Protein AF-A0A075GHG2-F1 (afdb_monomer_lite)

pLDDT: mean 93.66, std 5.87, range [61.34, 98.25]

Structure (mmCIF, N/CA/C/O backbone):
data_AF-A0A075GHG2-F1
#
_entry.id   AF-A0A075GHG2-F1
#
loop_
_atom_site.group_PDB
_atom_site.id
_atom_site.type_symbol
_atom_site.label_atom_id
_atom_site.label_alt_id
_atom_site.label_comp_id
_atom_site.label_asym_id
_atom_site.label_entity_id
_atom_site.label_seq_id
_atom_site.pdbx_PDB_ins_code
_atom_site.Cartn_x
_atom_site.Cartn_y
_atom_site.Cartn_z
_atom_site.occupancy
_atom_site.B_iso_or_equiv
_atom_site.auth_seq_id
_atom_site.auth_comp_id
_atom_site.auth_asym_id
_atom_site.auth_atom_id
_atom_site.pdbx_PDB_model_num
ATOM 1 N N . GLY A 1 1 ? -12.287 -26.231 25.628 1.00 73.62 1 GLY A N 1
ATOM 2 C CA . GLY A 1 1 ? -12.383 -25.189 24.587 1.00 73.62 1 GLY A CA 1
ATOM 3 C C . GLY A 1 1 ? -13.482 -24.218 24.958 1.00 73.62 1 GLY A C 1
ATOM 4 O O . GLY A 1 1 ? -14.522 -24.672 25.416 1.00 73.62 1 GLY A O 1
ATOM 5 N N . HIS A 1 2 ? -13.252 -22.915 24.796 1.00 85.12 2 HIS A N 1
ATOM 6 C CA . HIS A 1 2 ? -14.251 -21.872 25.062 1.00 85.12 2 HIS A CA 1
ATOM 7 C C . HIS A 1 2 ? -14.921 -21.429 23.753 1.00 85.12 2 HIS A C 1
ATOM 9 O O . HIS A 1 2 ? -14.287 -21.458 22.699 1.00 85.12 2 HIS A O 1
ATOM 15 N N . ARG A 1 3 ? -16.202 -21.044 23.808 1.00 87.25 3 ARG A N 1
ATOM 16 C CA . ARG A 1 3 ? -16.945 -20.492 22.662 1.00 87.25 3 ARG A CA 1
ATOM 17 C C . ARG A 1 3 ? -16.940 -18.967 22.754 1.00 87.25 3 ARG A C 1
ATOM 19 O O . ARG A 1 3 ? -17.180 -18.426 23.829 1.00 87.25 3 ARG A O 1
ATOM 26 N N . ILE A 1 4 ? -16.670 -18.292 21.641 1.00 87.75 4 ILE A N 1
ATOM 27 C CA . ILE A 1 4 ? -16.757 -16.830 21.552 1.00 87.75 4 ILE A CA 1
ATOM 28 C C . ILE A 1 4 ? -18.222 -16.472 21.288 1.00 87.75 4 ILE A C 1
ATOM 30 O O . ILE A 1 4 ? -18.777 -16.887 20.272 1.00 87.75 4 ILE A O 1
ATOM 34 N N . LEU A 1 5 ? -18.849 -15.732 22.206 1.00 90.56 5 LEU A N 1
ATOM 35 C CA . LEU A 1 5 ? -20.190 -15.185 22.007 1.00 90.56 5 LEU A CA 1
ATOM 36 C C . LEU A 1 5 ? -20.090 -13.916 21.155 1.00 90.56 5 LEU A C 1
ATOM 38 O O . LEU A 1 5 ? -19.363 -12.988 21.505 1.00 90.56 5 LEU A O 1
ATOM 42 N N . TYR A 1 6 ? -20.818 -13.881 20.044 1.00 90.56 6 TYR A N 1
ATOM 43 C CA . TYR A 1 6 ? -20.947 -12.691 19.213 1.00 90.56 6 TYR A CA 1
ATOM 44 C C . TYR A 1 6 ? -22.207 -11.924 19.624 1.00 90.56 6 TYR A C 1
ATOM 46 O O . TYR A 1 6 ? -23.305 -12.466 19.525 1.00 90.56 6 TYR A O 1
ATOM 54 N N . ALA A 1 7 ? -22.041 -10.688 20.099 1.00 91.06 7 ALA A N 1
ATOM 55 C CA . ALA A 1 7 ? -23.125 -9.809 20.539 1.00 91.06 7 ALA A CA 1
ATOM 56 C C . ALA A 1 7 ? -23.150 -8.544 19.654 1.00 91.06 7 ALA A C 1
ATOM 58 O O . ALA A 1 7 ? -22.412 -7.592 19.925 1.00 91.06 7 ALA A O 1
ATOM 59 N N . PRO A 1 8 ? -23.908 -8.550 18.540 1.00 89.50 8 PRO A N 1
ATOM 6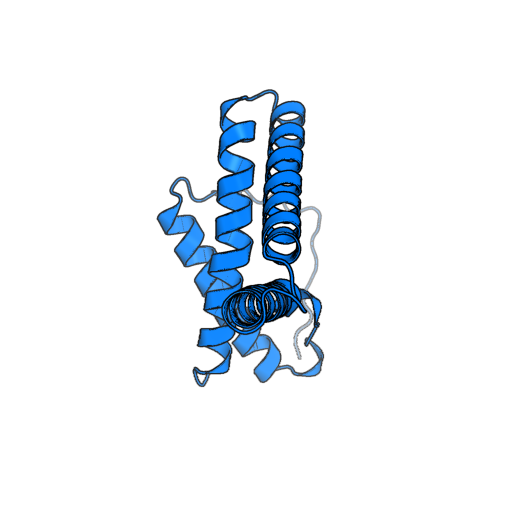0 C CA . PRO A 1 8 ? -23.932 -7.444 17.577 1.00 89.50 8 PRO A CA 1
ATOM 61 C C . PRO A 1 8 ? -24.677 -6.198 18.084 1.00 89.50 8 PRO A C 1
ATOM 63 O O . PRO A 1 8 ? -24.570 -5.133 17.486 1.00 89.50 8 PRO A O 1
ATOM 66 N N . ASP A 1 9 ? -25.435 -6.334 19.167 1.00 93.56 9 ASP A N 1
ATOM 67 C CA . ASP A 1 9 ? -26.255 -5.313 19.820 1.00 93.56 9 ASP A CA 1
ATOM 68 C C . ASP A 1 9 ? -25.465 -4.410 20.784 1.00 93.56 9 ASP A C 1
ATOM 70 O O . ASP A 1 9 ? -25.980 -3.401 21.270 1.00 93.56 9 ASP A O 1
ATOM 74 N N . VAL A 1 10 ? -24.193 -4.724 21.035 1.00 89.38 10 VAL A N 1
ATOM 75 C CA . VAL A 1 10 ? -23.332 -3.933 21.918 1.00 89.38 10 VAL A CA 1
ATOM 76 C C . VAL A 1 10 ? -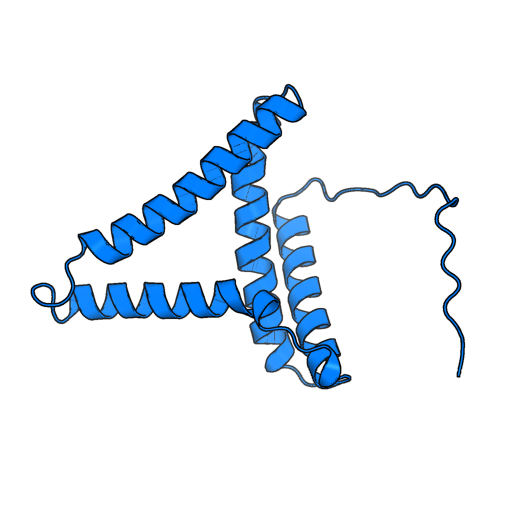22.805 -2.688 21.199 1.00 89.38 10 VAL A C 1
ATOM 78 O O . VAL A 1 10 ? -22.105 -2.771 20.190 1.00 89.38 10 VAL A O 1
ATOM 81 N N . VAL A 1 11 ? -23.071 -1.510 21.771 1.00 88.56 11 VAL A N 1
ATOM 82 C CA . VAL A 1 11 ? -22.533 -0.230 21.285 1.00 88.56 11 VAL A CA 1
ATOM 83 C C . VAL A 1 11 ? -21.139 0.010 21.865 1.00 88.56 11 VAL A C 1
ATOM 85 O O . VAL A 1 11 ? -20.970 0.113 23.080 1.00 88.56 11 VAL A O 1
ATOM 88 N N . VAL A 1 12 ? -20.133 0.149 20.995 1.00 87.75 12 VAL A N 1
ATOM 89 C CA . VAL A 1 12 ? -18.737 0.405 21.387 1.00 87.75 12 VAL A CA 1
ATOM 90 C C . VAL A 1 12 ? -18.237 1.714 20.782 1.00 87.75 12 VAL A C 1
ATOM 92 O O . VAL A 1 12 ? -18.298 1.932 19.572 1.00 87.75 12 VAL A O 1
ATOM 95 N N . TRP A 1 13 ? -17.683 2.582 21.627 1.00 85.62 13 TRP A N 1
ATOM 96 C CA . TRP A 1 13 ? -17.075 3.840 21.202 1.00 85.62 13 TRP A CA 1
ATOM 97 C C . TRP A 1 13 ? -15.580 3.651 20.941 1.00 85.62 13 TRP A C 1
ATOM 99 O O . TRP A 1 13 ? -14.801 3.381 21.855 1.00 85.62 13 TRP A O 1
ATOM 109 N N . HIS A 1 14 ? -15.158 3.816 19.687 1.00 82.88 14 HIS A N 1
ATOM 110 C CA . HIS A 1 14 ? -13.754 3.680 19.303 1.00 82.88 14 HIS A CA 1
ATOM 111 C C . HIS A 1 14 ? -13.053 5.033 19.202 1.00 82.88 14 HIS A C 1
ATOM 113 O O . HIS A 1 14 ? -13.414 5.889 18.394 1.00 82.88 14 HIS A O 1
ATOM 119 N N . HIS A 1 15 ? -11.969 5.190 19.958 1.00 80.06 15 HIS A N 1
ATOM 120 C CA . HIS A 1 15 ? -11.065 6.318 19.785 1.00 80.06 15 HIS A CA 1
ATOM 121 C C . HIS A 1 15 ? -10.114 6.072 18.604 1.00 80.06 15 HIS A C 1
ATOM 123 O O . HIS A 1 15 ? -9.396 5.070 18.564 1.00 80.06 15 HIS A O 1
ATOM 129 N N . ARG A 1 16 ? -10.079 6.998 17.640 1.00 74.69 16 ARG A N 1
ATOM 130 C CA . ARG A 1 16 ? -9.178 6.930 16.477 1.00 74.69 16 ARG A CA 1
ATOM 131 C C . ARG A 1 16 ? -7.870 7.661 16.772 1.00 74.69 16 ARG A C 1
ATOM 133 O O . ARG A 1 16 ? -7.868 8.716 17.398 1.00 74.69 16 ARG A O 1
ATOM 140 N N . ARG A 1 17 ? -6.741 7.130 16.293 1.00 80.44 17 ARG A N 1
ATOM 141 C CA . ARG A 1 17 ? -5.444 7.814 16.410 1.00 80.44 17 ARG A CA 1
ATOM 142 C C . ARG A 1 17 ? -5.444 9.065 15.531 1.00 80.44 17 ARG A C 1
ATOM 144 O O . ARG A 1 17 ? -5.708 8.980 14.339 1.00 80.44 17 ARG A O 1
ATOM 151 N N . SER A 1 18 ? -5.105 10.210 16.116 1.00 76.94 18 SER A N 1
ATOM 152 C CA . SER A 1 18 ? -5.129 11.512 15.435 1.00 76.94 18 SER A CA 1
ATOM 153 C C . SER A 1 18 ? -3.846 11.849 14.670 1.00 76.94 18 SER A C 1
ATOM 155 O O . SER A 1 18 ? -3.834 12.790 13.883 1.00 76.94 18 SER A O 1
ATOM 157 N N . ARG A 1 19 ? -2.750 11.110 14.898 1.00 88.19 19 ARG A N 1
ATOM 158 C CA . ARG A 1 19 ? -1.418 11.430 14.357 1.00 88.19 19 ARG A CA 1
ATOM 159 C C . ARG A 1 19 ? -0.950 10.382 13.337 1.00 88.19 19 ARG A C 1
ATOM 161 O O . ARG A 1 19 ? -0.946 9.199 13.688 1.00 88.19 19 ARG A O 1
ATOM 168 N N . PRO A 1 20 ? -0.445 10.782 12.152 1.00 87.50 20 PRO A N 1
ATOM 169 C CA . PRO A 1 20 ? 0.042 9.853 11.124 1.00 87.50 20 PRO A CA 1
ATOM 170 C C . PRO A 1 20 ? 1.107 8.870 11.622 1.00 87.50 20 PRO A C 1
ATOM 172 O O . PRO A 1 20 ? 1.025 7.681 11.340 1.00 87.50 20 PRO A O 1
ATOM 175 N N . LEU A 1 21 ? 2.065 9.324 12.440 1.00 91.12 21 LEU A N 1
ATOM 176 C CA . LEU A 1 21 ? 3.097 8.445 13.009 1.00 91.12 21 LEU A CA 1
ATOM 177 C C . LEU A 1 21 ?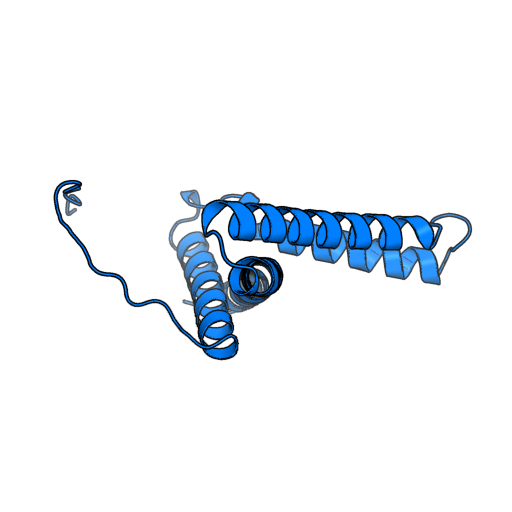 2.520 7.412 13.987 1.00 91.12 21 LEU A C 1
ATOM 179 O O . LEU A 1 21 ? 2.972 6.269 14.024 1.00 91.12 21 LEU A O 1
ATOM 183 N N . ALA A 1 22 ? 1.523 7.802 14.785 1.00 92.56 22 ALA A N 1
ATOM 184 C CA . ALA A 1 22 ? 0.851 6.869 15.685 1.00 92.56 22 ALA A CA 1
ATOM 185 C C . ALA A 1 22 ? 0.063 5.820 14.888 1.00 92.56 22 ALA A C 1
ATOM 187 O O . ALA A 1 22 ? 0.070 4.645 15.248 1.00 92.56 22 ALA A O 1
ATOM 188 N N . PHE A 1 23 ? -0.558 6.238 13.783 1.00 93.81 23 PHE A N 1
ATOM 189 C CA . PHE A 1 23 ? -1.243 5.338 12.864 1.00 93.81 23 PHE A CA 1
ATOM 190 C C . PHE A 1 23 ? -0.272 4.385 12.150 1.00 93.81 23 PHE A C 1
ATOM 192 O O . PHE A 1 23 ? -0.523 3.185 12.118 1.00 93.81 23 PHE A O 1
ATOM 199 N N . LEU A 1 24 ? 0.886 4.870 11.688 1.00 95.44 24 LEU A N 1
ATOM 200 C CA . LEU A 1 24 ? 1.939 4.028 11.110 1.00 95.44 24 LEU A CA 1
ATOM 201 C C . LEU A 1 24 ? 2.398 2.940 12.090 1.00 95.44 24 LEU A C 1
ATOM 203 O O . LEU A 1 24 ? 2.453 1.770 11.721 1.00 95.44 24 LEU A O 1
ATOM 207 N N . ARG A 1 25 ? 2.671 3.303 13.352 1.00 95.75 25 ARG A N 1
ATOM 208 C CA . ARG A 1 25 ? 3.035 2.330 14.400 1.00 95.75 25 ARG A CA 1
ATOM 209 C C . ARG A 1 25 ? 1.932 1.298 14.633 1.00 95.75 25 ARG A C 1
ATOM 211 O O . ARG A 1 25 ? 2.227 0.122 14.813 1.00 95.75 25 ARG A O 1
ATOM 218 N N . GLN A 1 26 ? 0.669 1.723 14.616 1.00 95.44 26 GLN A N 1
ATOM 219 C CA . GLN A 1 26 ? -0.468 0.816 14.757 1.00 95.44 26 GLN A CA 1
ATOM 220 C C . GLN A 1 26 ? -0.549 -0.173 13.588 1.00 95.44 26 GLN A C 1
ATOM 222 O O . GLN A 1 26 ? -0.665 -1.371 13.827 1.00 95.44 26 GLN A O 1
ATOM 227 N N . MET A 1 27 ? -0.450 0.306 12.345 1.00 97.12 27 MET A N 1
ATOM 228 C CA . MET A 1 27 ? -0.489 -0.549 11.153 1.00 97.12 27 MET A CA 1
ATOM 229 C C . MET A 1 27 ? 0.696 -1.512 11.111 1.00 97.12 27 MET A C 1
ATOM 231 O O . MET A 1 27 ? 0.510 -2.693 10.835 1.00 97.12 27 MET A O 1
ATOM 235 N N . PHE A 1 28 ? 1.886 -1.047 11.492 1.00 97.44 28 PHE A N 1
ATOM 236 C CA . PHE A 1 28 ? 3.058 -1.901 11.669 1.00 97.44 28 PHE A CA 1
ATOM 237 C C . PHE A 1 28 ? 2.810 -3.020 12.686 1.00 97.44 28 PHE A C 1
ATOM 239 O O . PHE A 1 28 ? 3.011 -4.192 12.374 1.00 97.44 28 PHE A O 1
ATOM 246 N N . ASN A 1 29 ? 2.303 -2.691 13.875 1.00 96.44 29 ASN A N 1
ATOM 247 C CA . ASN A 1 29 ? 1.994 -3.699 14.888 1.00 96.44 29 ASN A CA 1
ATOM 248 C C . ASN A 1 29 ? 0.925 -4.690 14.404 1.00 96.44 29 ASN A C 1
ATOM 250 O O . ASN A 1 29 ? 1.056 -5.885 14.647 1.00 96.44 29 ASN A O 1
ATOM 254 N N . TYR A 1 30 ? -0.088 -4.229 13.663 1.00 95.94 30 TYR A N 1
ATOM 255 C CA . TYR A 1 30 ? -1.084 -5.115 13.049 1.00 95.94 30 TYR A CA 1
ATOM 256 C C . TYR A 1 30 ? -0.458 -6.091 12.055 1.00 95.94 30 TYR A C 1
ATOM 258 O O . TYR A 1 30 ? -0.808 -7.271 12.068 1.00 95.94 30 TYR A O 1
ATOM 266 N N . GLY A 1 31 ? 0.489 -5.632 11.236 1.00 96.81 31 GLY A N 1
ATOM 267 C CA . GLY A 1 31 ? 1.254 -6.505 10.351 1.00 96.81 31 GLY A CA 1
ATOM 268 C C . GLY A 1 31 ? 2.047 -7.560 11.125 1.00 96.81 31 GLY A C 1
ATOM 269 O O . GLY A 1 31 ? 1.958 -8.747 10.815 1.00 96.81 31 GLY A O 1
ATOM 270 N N . VAL A 1 32 ? 2.759 -7.152 12.183 1.00 96.75 32 VAL A N 1
ATOM 271 C CA . VAL A 1 32 ? 3.539 -8.073 13.031 1.00 96.75 32 VAL A CA 1
ATOM 272 C C . VAL A 1 32 ? 2.641 -9.151 13.635 1.00 96.75 32 VAL A C 1
ATOM 274 O O . VAL A 1 32 ? 2.911 -10.342 13.478 1.00 96.75 32 VAL A O 1
ATOM 277 N N . THR A 1 33 ? 1.544 -8.746 14.278 1.00 95.31 33 THR A N 1
ATOM 278 C CA . THR A 1 33 ? 0.596 -9.676 14.899 1.00 95.31 33 THR A CA 1
ATOM 279 C C . THR A 1 33 ? -0.037 -10.597 13.864 1.00 95.31 33 THR A C 1
ATOM 281 O O . THR A 1 33 ? -0.152 -11.795 14.107 1.00 95.31 33 THR A O 1
ATOM 284 N N . ARG A 1 34 ? -0.403 -10.088 12.680 1.00 95.69 34 ARG A N 1
ATOM 285 C CA . ARG A 1 34 ? -0.958 -10.924 11.609 1.00 95.69 34 ARG A CA 1
ATOM 286 C C . ARG A 1 34 ? 0.021 -12.017 11.186 1.00 95.69 34 ARG A C 1
ATOM 288 O O . ARG A 1 34 ? -0.400 -13.161 11.034 1.00 95.69 34 ARG A O 1
ATOM 295 N N . ALA A 1 35 ? 1.302 -11.691 11.015 1.00 94.62 35 ALA A N 1
ATOM 296 C CA . ALA A 1 35 ? 2.320 -12.678 10.669 1.00 94.62 35 ALA A CA 1
ATOM 297 C C . ALA A 1 35 ? 2.475 -13.745 11.764 1.00 94.62 35 ALA A C 1
ATOM 299 O O . ALA A 1 35 ? 2.515 -14.935 11.457 1.00 94.62 35 ALA A O 1
ATOM 300 N N . GLN A 1 36 ? 2.486 -13.340 13.037 1.00 93.69 36 GLN A N 1
ATOM 301 C CA . GLN A 1 36 ? 2.534 -14.270 14.169 1.00 93.69 36 GLN A CA 1
ATOM 302 C C . GLN A 1 36 ? 1.300 -15.182 14.212 1.00 93.69 36 GLN A C 1
ATOM 304 O O . GLN A 1 36 ? 1.443 -16.392 14.362 1.00 93.69 36 GLN A O 1
ATOM 309 N N . VAL A 1 37 ? 0.096 -14.637 14.007 1.00 93.38 37 VAL A N 1
ATOM 310 C CA . VAL A 1 37 ? -1.154 -15.416 13.957 1.00 93.38 37 VAL A CA 1
ATOM 311 C C . VAL A 1 37 ? -1.132 -16.420 12.812 1.00 93.38 37 VAL A C 1
ATOM 313 O O . VAL A 1 37 ? -1.472 -17.578 13.024 1.00 93.38 37 VAL A O 1
ATOM 316 N N . THR A 1 38 ? -0.680 -16.023 11.622 1.00 92.69 38 THR A N 1
ATOM 317 C CA . THR A 1 38 ? -0.512 -16.946 10.492 1.00 92.69 38 THR A CA 1
ATOM 318 C C . THR A 1 38 ? 0.463 -18.082 10.829 1.00 92.69 38 THR A C 1
ATOM 320 O O . THR A 1 38 ? 0.228 -19.218 10.437 1.00 92.69 38 THR A O 1
ATOM 323 N N . ARG A 1 39 ? 1.535 -17.813 11.587 1.00 89.44 39 ARG A N 1
ATOM 324 C CA . ARG A 1 39 ? 2.482 -18.851 12.031 1.00 89.44 39 ARG A CA 1
ATOM 325 C C . ARG A 1 39 ? 1.888 -19.789 13.084 1.00 89.44 39 ARG A C 1
ATOM 327 O O . ARG A 1 39 ? 2.094 -20.993 12.992 1.00 89.44 39 ARG A O 1
ATOM 334 N N . MET A 1 40 ? 1.177 -19.248 14.074 1.00 92.06 40 MET A N 1
ATOM 335 C CA . MET A 1 40 ? 0.521 -20.036 15.129 1.00 92.06 40 MET A CA 1
ATOM 336 C C . MET A 1 40 ? -0.659 -20.849 14.585 1.00 92.06 40 MET A C 1
ATOM 338 O O . MET A 1 40 ? -0.931 -21.953 15.050 1.00 92.06 40 MET A O 1
ATOM 342 N N . HIS A 1 41 ? -1.347 -20.311 13.578 1.00 91.94 41 HIS A N 1
ATOM 343 C CA . HIS A 1 41 ? -2.522 -20.903 12.953 1.00 91.94 41 HIS A CA 1
ATOM 344 C C . HIS A 1 41 ? -2.384 -20.859 11.422 1.00 91.94 41 HIS A C 1
ATOM 346 O O . HIS A 1 41 ? -2.971 -19.977 10.785 1.00 91.94 41 HIS A O 1
ATOM 352 N N . PRO A 1 42 ? -1.659 -21.813 10.805 1.00 89.69 42 PRO A N 1
ATOM 353 C CA . PRO A 1 42 ? -1.407 -21.826 9.359 1.00 89.69 42 PRO A CA 1
ATOM 354 C C . PRO A 1 42 ? -2.673 -21.777 8.495 1.00 89.69 42 PRO A C 1
ATOM 356 O O . PRO A 1 42 ? -2.678 -21.134 7.451 1.00 89.69 42 PRO A O 1
ATOM 359 N N . GLY A 1 43 ? -3.781 -22.364 8.965 1.00 92.19 43 GLY A N 1
ATOM 360 C CA . GLY A 1 43 ? -5.081 -22.309 8.281 1.00 92.19 43 GLY A CA 1
ATOM 361 C C . GLY A 1 43 ? -5.704 -20.909 8.189 1.00 92.19 43 GLY A C 1
ATOM 362 O O . GLY A 1 43 ? -6.692 -20.727 7.491 1.00 92.19 43 GLY A O 1
ATOM 363 N N . SER A 1 44 ? -5.139 -19.912 8.874 1.00 90.56 44 SER A N 1
ATOM 364 C CA . SER A 1 44 ? -5.557 -18.511 8.769 1.00 90.56 44 SER A CA 1
ATOM 365 C C . SER A 1 44 ? -4.776 -17.717 7.711 1.00 90.56 44 SER A C 1
ATOM 367 O O . SER A 1 44 ? -4.981 -16.509 7.584 1.00 90.56 44 SER A O 1
ATOM 369 N N . PHE A 1 45 ? -3.858 -18.362 6.983 1.00 92.19 45 PHE A N 1
ATOM 370 C CA . PHE A 1 45 ? -3.134 -17.747 5.875 1.00 92.19 45 PHE A CA 1
ATOM 371 C C . PHE A 1 45 ? -4.095 -17.309 4.763 1.00 92.19 45 PHE A C 1
ATOM 373 O O . PHE A 1 45 ? -4.936 -18.080 4.313 1.00 92.19 45 PHE A O 1
ATOM 380 N N . ASP A 1 46 ? -3.919 -16.077 4.286 1.00 93.44 46 ASP A N 1
ATOM 381 C CA . ASP A 1 46 ? -4.620 -15.552 3.114 1.00 93.44 46 ASP A CA 1
ATOM 382 C C . ASP A 1 46 ? -3.625 -14.709 2.289 1.00 93.44 46 ASP A C 1
ATOM 384 O O . ASP A 1 46 ? -3.047 -13.758 2.842 1.00 93.44 46 ASP A O 1
ATOM 388 N N . PRO A 1 47 ? -3.413 -15.029 0.993 1.00 92.81 47 PRO A N 1
ATOM 389 C CA . PRO A 1 47 ? -2.528 -14.286 0.094 1.00 92.81 47 PRO A CA 1
ATOM 390 C C . PRO A 1 47 ? -2.814 -12.783 0.023 1.00 92.81 47 PRO A C 1
ATOM 392 O O . PRO A 1 47 ? -1.900 -11.993 -0.213 1.00 92.81 47 PRO A O 1
ATOM 395 N N . ARG A 1 48 ? -4.062 -12.362 0.259 1.00 94.12 48 ARG A N 1
ATOM 396 C CA . ARG A 1 48 ? -4.479 -10.952 0.204 1.00 94.12 48 ARG A CA 1
ATOM 397 C C . ARG A 1 48 ? -3.702 -10.081 1.187 1.00 94.12 48 ARG A C 1
ATOM 399 O O . ARG A 1 48 ? -3.392 -8.939 0.864 1.00 94.12 48 ARG A O 1
ATOM 406 N N . HIS A 1 49 ? -3.316 -10.625 2.343 1.00 93.31 49 HIS A N 1
ATOM 407 C CA . HIS A 1 49 ? -2.495 -9.902 3.319 1.00 93.31 49 HIS A CA 1
ATOM 408 C C . HIS A 1 49 ? -1.097 -9.557 2.775 1.00 93.31 49 HIS A C 1
ATOM 410 O O . HIS A 1 49 ? -0.495 -8.582 3.211 1.00 93.31 49 HIS A O 1
ATOM 416 N N . TYR A 1 50 ? -0.592 -10.323 1.806 1.00 94.81 50 TYR A N 1
ATOM 417 C CA . TYR A 1 50 ? 0.747 -10.174 1.229 1.00 94.81 50 TYR A CA 1
ATOM 418 C C . TYR A 1 50 ? 0.739 -9.491 -0.144 1.00 94.81 50 TYR A C 1
ATOM 420 O O . TYR A 1 50 ? 1.804 -9.245 -0.710 1.00 94.81 50 TYR A O 1
ATOM 428 N N . ALA A 1 51 ? -0.438 -9.149 -0.678 1.00 95.62 51 ALA A N 1
ATOM 429 C CA . ALA A 1 51 ? -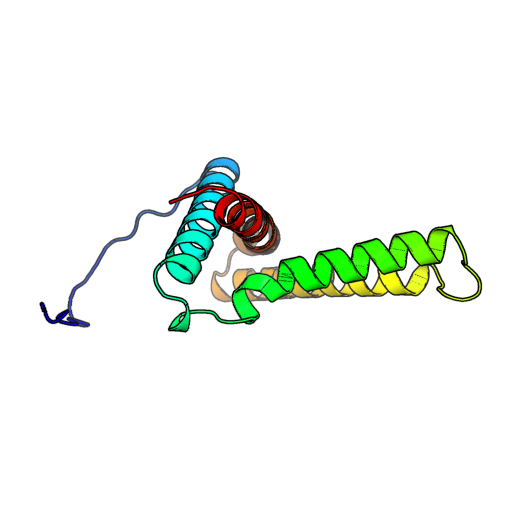0.587 -8.603 -2.025 1.00 95.62 51 ALA A CA 1
ATOM 430 C C . ALA A 1 51 ? 0.247 -7.332 -2.244 1.00 95.62 51 ALA A C 1
ATOM 432 O O . ALA A 1 51 ? 0.890 -7.192 -3.280 1.00 95.62 51 ALA A O 1
ATOM 433 N N . PHE A 1 52 ? 0.302 -6.436 -1.253 1.00 96.12 52 PHE A N 1
ATOM 434 C CA . PHE A 1 52 ? 1.102 -5.215 -1.359 1.00 96.12 52 PHE A CA 1
ATOM 435 C C . PHE A 1 52 ? 2.613 -5.491 -1.359 1.00 96.12 52 PHE A C 1
ATOM 437 O O . PHE A 1 52 ? 3.347 -4.841 -2.096 1.00 96.12 52 PHE A O 1
ATOM 444 N N . ILE A 1 53 ? 3.079 -6.485 -0.592 1.00 96.31 53 ILE A N 1
ATOM 445 C CA . ILE A 1 53 ? 4.483 -6.930 -0.622 1.00 96.31 53 ILE A CA 1
ATOM 446 C C . ILE A 1 53 ? 4.816 -7.464 -2.017 1.00 96.31 53 ILE A C 1
ATOM 448 O O . ILE A 1 53 ? 5.809 -7.049 -2.609 1.00 96.31 53 ILE A O 1
ATOM 452 N N . GLY A 1 54 ? 3.965 -8.336 -2.566 1.00 96.44 54 GLY A N 1
ATOM 453 C CA . GLY A 1 54 ? 4.138 -8.871 -3.917 1.00 96.44 54 GLY A CA 1
ATOM 454 C C . GLY A 1 54 ? 4.159 -7.772 -4.983 1.00 96.44 54 GLY A C 1
ATOM 455 O O . GLY A 1 54 ? 5.075 -7.727 -5.800 1.00 96.44 54 GLY A O 1
ATOM 456 N N . ALA A 1 55 ? 3.206 -6.838 -4.929 1.00 96.31 55 ALA A N 1
ATOM 457 C CA . ALA A 1 55 ? 3.150 -5.698 -5.842 1.00 96.31 55 ALA A CA 1
ATOM 458 C C . ALA A 1 55 ? 4.404 -4.814 -5.747 1.00 96.31 55 ALA A C 1
ATOM 460 O O . ALA A 1 55 ? 4.933 -4.393 -6.773 1.00 96.31 55 ALA A O 1
ATOM 461 N N . PHE A 1 56 ? 4.913 -4.571 -4.534 1.00 96.44 56 PHE A N 1
ATOM 462 C CA . PHE A 1 56 ? 6.143 -3.809 -4.324 1.00 96.44 56 PHE A CA 1
ATOM 463 C C . PHE A 1 56 ? 7.361 -4.506 -4.938 1.00 96.44 56 PHE A C 1
ATOM 465 O O . PHE A 1 56 ? 8.144 -3.856 -5.626 1.00 96.44 56 PHE A O 1
ATOM 472 N N . VAL A 1 57 ? 7.506 -5.821 -4.735 1.00 97.31 57 VAL A N 1
ATOM 473 C CA . VAL A 1 57 ? 8.606 -6.605 -5.320 1.00 97.31 57 VAL A CA 1
ATOM 474 C C . VAL A 1 57 ? 8.549 -6.558 -6.846 1.00 97.31 57 VAL A C 1
ATOM 476 O O . VAL A 1 57 ? 9.550 -6.224 -7.470 1.00 97.31 57 VAL A O 1
ATOM 479 N N . VAL A 1 58 ? 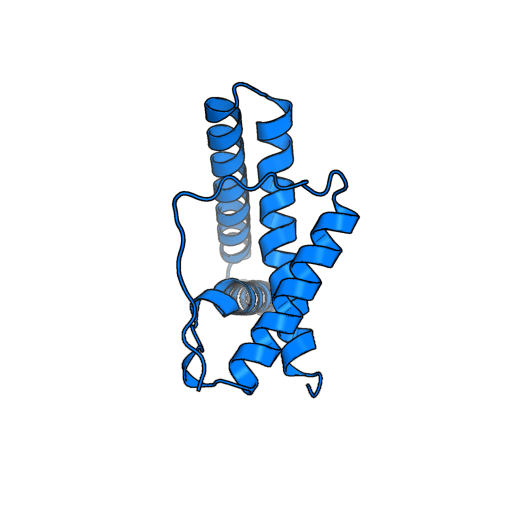7.379 -6.806 -7.445 1.00 97.69 58 VAL A N 1
ATOM 480 C CA . VAL A 1 58 ? 7.195 -6.732 -8.906 1.00 97.69 58 VAL A CA 1
ATOM 481 C C . VAL A 1 58 ? 7.559 -5.346 -9.433 1.00 97.69 58 VAL A C 1
ATOM 483 O O . VAL A 1 58 ? 8.313 -5.233 -10.396 1.00 97.69 58 VAL A O 1
ATOM 486 N N . LEU A 1 59 ? 7.070 -4.285 -8.787 1.00 97.75 59 LEU A N 1
ATOM 487 C CA . LEU A 1 59 ? 7.353 -2.918 -9.209 1.00 97.75 59 LEU A CA 1
ATOM 488 C C . LEU A 1 59 ? 8.851 -2.584 -9.107 1.00 97.75 59 LEU A C 1
ATOM 490 O O . LEU A 1 59 ? 9.411 -2.008 -10.038 1.00 97.75 59 LEU A O 1
ATOM 494 N N . ALA A 1 60 ? 9.513 -2.975 -8.015 1.00 97.50 60 ALA A N 1
ATOM 495 C CA . ALA A 1 60 ? 10.950 -2.778 -7.833 1.00 97.50 60 ALA A CA 1
ATOM 496 C C . ALA A 1 60 ? 11.770 -3.544 -8.884 1.00 97.50 60 ALA A C 1
ATOM 498 O O . ALA A 1 60 ? 12.709 -2.990 -9.456 1.00 97.50 60 ALA A O 1
ATOM 499 N N . SER A 1 61 ? 11.383 -4.785 -9.195 1.00 97.88 61 SER A N 1
ATOM 500 C CA . SER A 1 61 ? 11.999 -5.574 -10.265 1.00 97.88 61 SER A CA 1
ATOM 501 C C . SER A 1 61 ? 11.829 -4.914 -11.632 1.00 97.88 61 SER A C 1
ATOM 503 O O . SER A 1 61 ? 12.795 -4.844 -12.385 1.00 97.88 61 SER A O 1
ATOM 505 N N . LEU A 1 62 ? 10.647 -4.374 -11.947 1.00 98.06 62 LEU A N 1
ATOM 506 C CA . LEU A 1 62 ? 10.415 -3.658 -13.206 1.00 98.06 62 LEU A CA 1
ATOM 507 C C . LEU A 1 62 ? 11.277 -2.397 -13.325 1.00 98.06 62 LEU A C 1
ATOM 509 O O . LEU A 1 62 ? 11.818 -2.144 -14.397 1.00 98.06 62 LEU A O 1
ATOM 513 N N . TYR A 1 63 ? 11.455 -1.635 -12.243 1.00 97.94 63 TYR A N 1
ATOM 514 C CA . TYR A 1 63 ? 12.384 -0.500 -12.235 1.00 97.94 63 TYR A CA 1
ATOM 515 C C . TYR A 1 63 ? 13.840 -0.938 -12.432 1.00 97.94 63 TYR A C 1
ATOM 517 O O . TYR A 1 63 ? 14.564 -0.318 -13.209 1.00 97.94 63 TYR A O 1
ATOM 525 N N . GLY A 1 64 ? 14.264 -2.024 -11.779 1.00 97.75 64 GLY A N 1
ATOM 526 C CA . GLY A 1 64 ? 15.601 -2.590 -11.971 1.00 97.75 64 GLY A CA 1
ATOM 527 C C . GLY A 1 64 ? 15.845 -3.051 -13.412 1.00 97.75 64 GLY A C 1
ATOM 528 O O . GLY A 1 64 ? 16.890 -2.754 -13.988 1.00 97.75 64 GLY A O 1
ATOM 529 N N . LEU A 1 65 ? 14.860 -3.716 -14.023 1.00 97.81 65 LEU A N 1
ATOM 530 C CA . LEU A 1 65 ? 14.927 -4.147 -15.420 1.00 97.81 65 LEU A CA 1
ATOM 531 C C . LEU A 1 65 ? 14.902 -2.967 -16.393 1.00 97.81 65 LEU A C 1
ATOM 533 O O . LEU A 1 65 ? 15.679 -2.970 -17.339 1.00 97.81 65 LEU A O 1
ATOM 537 N N . ALA A 1 66 ? 14.078 -1.944 -16.155 1.00 97.38 66 ALA A N 1
ATOM 538 C CA . ALA A 1 66 ? 14.060 -0.739 -16.986 1.00 97.38 66 ALA A CA 1
ATOM 539 C C . ALA A 1 66 ? 15.396 0.019 -16.945 1.00 97.38 66 ALA A C 1
ATOM 541 O O . ALA A 1 66 ? 15.811 0.610 -17.941 1.00 97.38 66 ALA A O 1
ATOM 542 N N . TRP A 1 67 ? 16.095 -0.035 -15.808 1.00 97.44 67 TRP A N 1
ATOM 543 C CA . TRP A 1 67 ? 17.441 0.513 -15.669 1.00 97.44 67 TRP A CA 1
ATOM 544 C C . TRP A 1 67 ? 18.496 -0.288 -16.440 1.00 97.44 67 TRP A C 1
ATOM 546 O O . TRP A 1 67 ? 19.348 0.304 -17.096 1.00 97.44 67 TRP A O 1
ATOM 556 N N . GLN A 1 68 ? 18.447 -1.622 -16.385 1.00 97.50 68 GLN A N 1
ATOM 557 C CA . GLN A 1 68 ? 19.443 -2.483 -17.037 1.00 97.50 68 GLN A CA 1
ATOM 558 C C . GLN A 1 68 ? 19.191 -2.700 -18.537 1.00 97.50 68 GLN A C 1
ATOM 560 O O . GLN A 1 68 ? 20.138 -2.831 -19.306 1.00 97.50 68 GLN A O 1
ATOM 565 N N . GLN A 1 69 ? 17.925 -2.793 -18.943 1.00 95.75 69 GLN A N 1
ATOM 566 C CA . GLN A 1 69 ? 17.473 -3.196 -20.278 1.00 95.75 69 GLN A CA 1
ATOM 567 C C . GLN A 1 69 ? 16.288 -2.316 -20.732 1.00 95.75 69 GLN A C 1
ATOM 569 O O . GLN A 1 69 ? 15.168 -2.811 -20.903 1.00 95.75 69 GLN A O 1
ATOM 574 N N . PRO A 1 70 ? 16.503 -1.004 -20.947 1.00 92.25 70 PRO A N 1
ATOM 575 C CA . PRO A 1 70 ? 15.427 -0.047 -21.231 1.00 92.25 70 PRO A CA 1
ATOM 576 C C . PRO A 1 70 ? 14.663 -0.325 -22.536 1.00 92.25 70 PRO A C 1
ATOM 578 O O . PRO A 1 70 ? 13.530 0.124 -22.691 1.00 92.25 70 PRO A O 1
ATOM 581 N N . THR A 1 71 ? 15.261 -1.065 -23.475 1.00 94.31 71 THR A N 1
ATOM 582 C CA . THR A 1 71 ? 14.612 -1.504 -24.721 1.00 94.31 71 THR A CA 1
ATOM 583 C C . THR A 1 71 ? 13.613 -2.639 -24.497 1.00 94.31 71 THR A C 1
ATOM 585 O O . THR A 1 71 ? 12.597 -2.692 -25.184 1.00 94.31 71 THR A O 1
ATOM 588 N N . ALA A 1 72 ? 13.877 -3.531 -23.537 1.00 95.12 72 ALA A N 1
ATOM 589 C CA . ALA A 1 72 ? 12.989 -4.640 -23.195 1.00 95.12 72 ALA A CA 1
ATOM 590 C C . ALA A 1 72 ? 11.885 -4.207 -22.221 1.00 95.12 72 ALA A C 1
ATOM 592 O O . ALA A 1 72 ? 10.739 -4.637 -22.348 1.00 95.12 72 ALA A O 1
ATOM 593 N N . VAL A 1 73 ? 12.221 -3.344 -21.256 1.00 96.06 73 VAL A N 1
ATOM 594 C CA . VAL A 1 73 ? 11.275 -2.802 -20.276 1.00 96.06 73 VAL A CA 1
ATOM 595 C C . VAL A 1 73 ? 11.350 -1.275 -20.303 1.00 96.06 73 VAL A C 1
ATOM 597 O O . VAL A 1 73 ? 12.228 -0.689 -19.671 1.00 96.06 73 VAL A O 1
ATOM 600 N N . PRO A 1 74 ? 10.428 -0.597 -21.006 1.00 96.38 74 PRO A N 1
ATOM 601 C CA . PRO A 1 74 ? 10.404 0.858 -21.030 1.00 96.38 74 PRO A CA 1
ATOM 602 C C . PRO A 1 74 ? 10.119 1.428 -19.638 1.00 96.38 74 PRO A C 1
ATOM 604 O O . PRO A 1 74 ? 9.210 0.959 -18.952 1.00 96.38 74 PRO A O 1
ATOM 607 N N . TRP A 1 75 ? 10.802 2.513 -19.261 1.00 96.31 75 TRP A N 1
ATOM 608 C CA . TRP A 1 75 ? 10.561 3.257 -18.009 1.00 96.31 75 TRP A CA 1
ATOM 609 C C . TRP A 1 75 ? 9.102 3.668 -17.797 1.00 96.31 75 TRP A C 1
ATOM 611 O O . TRP A 1 75 ? 8.642 3.787 -16.659 1.00 96.31 75 TRP A O 1
ATOM 621 N N . LEU A 1 76 ? 8.366 3.851 -18.895 1.00 97.38 76 LEU A N 1
ATOM 622 C CA . LEU A 1 76 ? 6.948 4.176 -18.872 1.00 97.38 76 LEU A CA 1
ATOM 623 C C . LEU A 1 76 ? 6.113 3.096 -18.176 1.00 97.38 76 LEU A C 1
ATOM 625 O O . LEU A 1 76 ? 5.140 3.441 -17.521 1.00 97.38 76 LEU A O 1
ATOM 629 N N . LEU A 1 77 ? 6.479 1.814 -18.271 1.00 97.00 77 LEU A N 1
ATOM 630 C CA . LEU A 1 77 ? 5.697 0.726 -17.684 1.00 97.00 77 LEU A CA 1
ATOM 631 C C . LEU A 1 77 ? 5.640 0.797 -16.144 1.00 97.00 77 LEU A C 1
ATOM 633 O O . LEU A 1 77 ? 4.538 0.938 -15.606 1.00 97.00 77 LEU A O 1
ATOM 637 N N . PRO A 1 78 ? 6.766 0.739 -15.400 1.00 97.69 78 PRO A N 1
ATOM 638 C CA . PRO A 1 78 ? 6.718 0.868 -13.947 1.00 97.69 78 PRO A CA 1
ATOM 639 C C . PRO A 1 78 ? 6.205 2.247 -13.509 1.00 97.69 78 PRO A C 1
ATOM 641 O O . PRO A 1 78 ? 5.459 2.330 -12.533 1.00 97.69 78 PRO A O 1
ATOM 644 N N . ALA A 1 79 ? 6.509 3.317 -14.255 1.00 97.75 79 ALA A N 1
ATOM 645 C CA . ALA A 1 79 ? 5.971 4.647 -13.974 1.00 97.75 79 ALA A CA 1
ATOM 646 C C . ALA A 1 79 ? 4.438 4.699 -14.102 1.00 97.75 79 ALA A C 1
ATOM 648 O O . ALA A 1 79 ? 3.774 5.246 -13.224 1.00 97.75 79 ALA A O 1
ATOM 649 N N . ALA A 1 80 ? 3.863 4.090 -15.142 1.00 98.06 80 ALA A N 1
ATOM 650 C CA . ALA A 1 80 ? 2.419 4.027 -15.354 1.00 98.06 80 ALA A CA 1
ATOM 651 C C . ALA A 1 80 ? 1.719 3.199 -14.270 1.00 98.06 80 ALA A C 1
ATOM 653 O O . ALA A 1 80 ? 0.673 3.609 -13.775 1.00 98.06 80 ALA A O 1
ATOM 654 N N . LEU A 1 81 ? 2.307 2.076 -13.843 1.00 97.88 81 LEU A N 1
ATOM 655 C CA . LEU A 1 81 ? 1.777 1.278 -12.730 1.00 97.88 81 LEU A CA 1
ATOM 656 C C . LEU A 1 81 ? 1.797 2.057 -11.411 1.00 97.88 81 LEU A C 1
ATOM 658 O O . LEU A 1 81 ? 0.830 2.025 -10.648 1.00 97.88 81 LEU A O 1
ATOM 662 N N . ASN A 1 82 ? 2.880 2.789 -11.147 1.00 97.38 82 ASN A N 1
ATOM 663 C CA . ASN A 1 82 ? 2.988 3.619 -9.955 1.00 97.38 82 ASN A CA 1
ATOM 664 C C . ASN A 1 82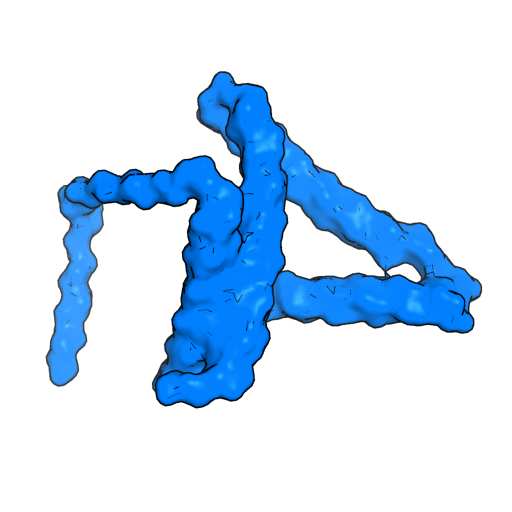 ? 1.984 4.786 -9.989 1.00 97.38 82 ASN A C 1
ATOM 666 O O . ASN A 1 82 ? 1.282 5.024 -9.004 1.00 97.38 82 ASN A O 1
ATOM 670 N N . ALA A 1 83 ? 1.837 5.441 -11.144 1.00 98.00 83 ALA A N 1
ATOM 671 C CA . ALA A 1 83 ? 0.833 6.475 -11.371 1.00 98.00 83 ALA A CA 1
ATOM 672 C C . ALA A 1 83 ? -0.595 5.934 -11.211 1.00 98.00 83 ALA A C 1
ATOM 674 O O . ALA A 1 83 ? -1.420 6.587 -10.579 1.00 98.00 83 ALA A O 1
ATOM 675 N N . ALA A 1 84 ? -0.885 4.728 -11.704 1.00 98.12 84 ALA A N 1
ATOM 676 C CA . ALA A 1 84 ? -2.182 4.081 -11.526 1.00 98.12 84 ALA A CA 1
ATOM 677 C C . ALA A 1 84 ? -2.482 3.815 -10.042 1.00 98.12 84 ALA A C 1
ATOM 679 O O . ALA A 1 84 ? -3.573 4.133 -9.573 1.00 98.12 84 ALA A O 1
ATOM 680 N N . TYR A 1 85 ? -1.510 3.307 -9.277 1.00 97.81 85 TYR A N 1
ATOM 681 C CA . TYR A 1 85 ? -1.660 3.096 -7.834 1.00 97.81 85 TYR A CA 1
ATOM 682 C C . TYR A 1 85 ? -1.974 4.400 -7.083 1.00 97.81 85 TYR A C 1
ATOM 684 O O . TYR A 1 85 ? -2.951 4.467 -6.331 1.00 97.81 85 TYR A O 1
ATOM 692 N N . PHE A 1 86 ? -1.195 5.461 -7.318 1.00 97.44 86 PHE A N 1
ATOM 693 C CA . PHE A 1 86 ? -1.454 6.766 -6.705 1.00 97.44 86 PHE A CA 1
ATOM 694 C C . PHE A 1 86 ? -2.739 7.424 -7.224 1.00 97.44 86 PHE A C 1
ATOM 696 O O . PHE A 1 86 ? -3.424 8.104 -6.461 1.00 97.44 86 PHE A O 1
ATOM 703 N N . GLY A 1 87 ? -3.122 7.167 -8.475 1.00 98.19 87 GLY A N 1
ATOM 704 C CA . GLY A 1 87 ? -4.404 7.573 -9.044 1.00 98.19 87 GLY A CA 1
ATOM 705 C C . GLY A 1 87 ? -5.583 6.930 -8.317 1.00 98.19 87 GLY A C 1
ATOM 706 O O . GLY A 1 87 ? -6.508 7.631 -7.914 1.00 98.19 87 GLY A O 1
ATOM 707 N N . VAL A 1 88 ? -5.524 5.620 -8.051 1.00 98.12 88 VAL A N 1
ATOM 708 C CA . VAL A 1 88 ? -6.546 4.901 -7.269 1.00 98.12 88 VAL A CA 1
ATOM 709 C C . VAL A 1 88 ? -6.629 5.434 -5.837 1.00 98.12 88 VAL A C 1
ATOM 711 O O . VAL A 1 88 ? -7.728 5.667 -5.336 1.00 98.12 88 VAL A O 1
ATOM 714 N N . LEU A 1 89 ? -5.491 5.690 -5.185 1.00 97.94 89 LEU A N 1
ATOM 715 C CA . LEU A 1 89 ? -5.454 6.336 -3.867 1.00 97.94 89 LEU A CA 1
ATOM 716 C C . LEU A 1 89 ? -6.105 7.724 -3.894 1.00 97.94 89 LEU A C 1
ATOM 718 O O . LEU A 1 89 ? -6.887 8.047 -3.001 1.00 97.94 89 LEU A O 1
ATOM 722 N N . GLY A 1 90 ? -5.812 8.528 -4.918 1.00 97.94 90 GLY A N 1
ATOM 723 C CA . GLY A 1 90 ? -6.406 9.848 -5.122 1.00 97.94 90 GLY A CA 1
ATOM 724 C C . GLY A 1 90 ? -7.920 9.781 -5.322 1.00 97.94 90 GLY A C 1
ATOM 725 O O . GLY A 1 90 ? -8.655 10.502 -4.649 1.00 97.94 90 GLY A O 1
ATOM 726 N N . LEU A 1 91 ? -8.401 8.863 -6.166 1.00 98.25 91 LEU A N 1
ATOM 727 C CA . LEU A 1 91 ? -9.831 8.606 -6.364 1.00 98.25 91 LEU A CA 1
ATOM 728 C C . LEU A 1 91 ? -10.509 8.174 -5.060 1.00 98.25 91 LEU A C 1
ATOM 730 O O . LEU A 1 91 ? -11.565 8.703 -4.717 1.00 98.25 91 LEU A O 1
ATOM 734 N N . ALA A 1 92 ? -9.887 7.278 -4.290 1.00 97.75 92 ALA A N 1
ATOM 735 C CA . ALA A 1 92 ? -10.379 6.897 -2.969 1.00 97.75 92 ALA A CA 1
ATOM 736 C C . ALA A 1 92 ? -10.453 8.106 -2.021 1.00 97.75 92 ALA A C 1
ATOM 738 O O . ALA A 1 92 ? -11.423 8.250 -1.279 1.00 97.75 92 ALA A O 1
ATOM 739 N N . GLY A 1 93 ? -9.476 9.015 -2.094 1.00 97.69 93 GLY A N 1
ATOM 740 C CA . GLY A 1 93 ? -9.514 10.298 -1.401 1.00 97.69 93 GLY A CA 1
ATOM 741 C C . GLY A 1 93 ? -10.730 11.136 -1.779 1.00 97.69 93 GLY A C 1
ATOM 742 O O . GLY A 1 93 ? -11.499 11.525 -0.904 1.00 97.69 93 GLY A O 1
ATOM 743 N N . LEU A 1 94 ? -10.963 11.356 -3.074 1.00 97.81 94 LEU A N 1
ATOM 744 C CA . LEU A 1 94 ? -12.127 12.105 -3.561 1.00 97.81 94 LEU A CA 1
ATOM 745 C C . LEU A 1 94 ? -13.451 11.482 -3.100 1.00 97.81 94 LEU A C 1
ATOM 747 O O . LEU A 1 94 ? -14.335 12.205 -2.641 1.00 97.81 94 LEU A O 1
ATOM 751 N N . LEU A 1 95 ? -13.568 10.151 -3.148 1.00 97.94 95 LEU A N 1
ATOM 752 C CA . LEU A 1 95 ? -14.749 9.426 -2.671 1.00 97.94 95 LEU A CA 1
ATOM 753 C C . LEU A 1 95 ? -14.989 9.645 -1.172 1.00 97.94 95 LEU A C 1
ATOM 755 O O . LEU A 1 95 ? -16.103 9.984 -0.770 1.00 97.94 95 LEU A O 1
ATOM 759 N N . VAL A 1 96 ? -13.950 9.517 -0.342 1.00 96.88 96 VAL A N 1
ATOM 760 C CA . VAL A 1 96 ? -14.046 9.783 1.105 1.00 96.88 96 VAL A CA 1
ATOM 761 C C . VAL A 1 96 ? -14.396 11.250 1.367 1.00 96.88 96 VAL A C 1
ATOM 763 O O . VAL A 1 96 ? -15.225 11.551 2.229 1.00 96.88 96 VAL A O 1
ATOM 766 N N . GLY A 1 97 ? -13.808 12.173 0.608 1.00 97.00 97 GLY A N 1
ATOM 767 C CA . GLY A 1 97 ? -14.121 13.598 0.658 1.00 97.00 97 GLY A CA 1
ATOM 768 C C . GLY A 1 97 ? -15.591 13.889 0.377 1.00 97.00 97 GLY A C 1
ATOM 769 O O . GLY A 1 97 ? -16.223 14.621 1.138 1.00 97.00 97 GLY A O 1
ATOM 770 N N . ALA A 1 98 ? -16.149 13.269 -0.666 1.00 97.25 98 ALA A N 1
ATOM 771 C CA . ALA A 1 98 ? -17.558 13.390 -1.025 1.00 97.25 98 ALA A CA 1
ATOM 772 C C . ALA A 1 98 ? -18.483 12.814 0.063 1.00 97.25 98 ALA A C 1
ATOM 774 O O . ALA A 1 98 ? -19.436 13.478 0.471 1.00 97.25 98 ALA A O 1
ATOM 775 N N . GLN A 1 99 ? -18.172 11.627 0.595 1.00 96.62 99 GLN A N 1
ATOM 776 C CA . GLN A 1 99 ? -18.967 10.966 1.642 1.00 96.62 99 GLN A CA 1
ATOM 777 C C . GLN A 1 99 ? -18.974 11.744 2.965 1.00 96.62 99 GLN A C 1
ATOM 779 O O . GLN A 1 99 ? -19.999 11.846 3.633 1.00 96.62 99 GLN A O 1
ATOM 784 N N . THR A 1 100 ? -17.829 12.313 3.341 1.00 95.56 100 THR A N 1
ATOM 785 C CA . THR A 1 100 ? -17.660 13.070 4.593 1.00 95.56 100 THR A CA 1
ATOM 786 C C . THR A 1 100 ? -17.943 14.563 4.448 1.00 95.56 100 THR A C 1
ATOM 788 O O . THR A 1 100 ? -17.887 15.288 5.441 1.00 95.56 100 THR A O 1
ATOM 791 N N . ARG A 1 101 ? -18.219 15.035 3.222 1.00 95.56 101 ARG A N 1
ATOM 792 C CA . ARG A 1 101 ? -18.360 16.457 2.867 1.00 95.56 101 ARG A CA 1
ATOM 793 C C . ARG A 1 101 ? -17.194 17.312 3.380 1.00 95.56 101 ARG A C 1
ATOM 795 O O . ARG A 1 101 ? -17.387 18.420 3.873 1.00 95.56 101 ARG A O 1
ATOM 802 N N . SER A 1 102 ? -15.970 16.787 3.296 1.00 95.69 102 SER A N 1
ATOM 803 C CA . SER A 1 102 ? -14.784 17.423 3.872 1.00 95.69 102 SER A CA 1
ATOM 804 C C . SER A 1 102 ? -13.572 17.337 2.952 1.00 95.69 102 SER A C 1
ATOM 806 O O . SER A 1 102 ? -13.019 16.264 2.713 1.00 95.69 102 SER A O 1
ATOM 808 N N . PHE A 1 103 ? -13.084 18.499 2.511 1.00 94.69 103 PHE A N 1
ATOM 809 C CA . PHE A 1 103 ? -11.862 18.595 1.709 1.00 94.69 103 PHE A CA 1
ATOM 810 C C . PHE A 1 103 ? -10.624 18.081 2.460 1.00 94.69 103 PHE A C 1
ATOM 812 O O . PHE A 1 103 ? -9.765 17.420 1.882 1.00 94.69 103 PHE A O 1
ATOM 819 N N . LYS A 1 104 ? -10.560 18.309 3.779 1.00 93.94 104 LYS A N 1
ATOM 820 C CA . LYS A 1 104 ? -9.472 17.784 4.618 1.00 93.94 104 LYS A CA 1
ATOM 821 C C . LYS A 1 104 ? -9.424 16.257 4.555 1.00 93.94 104 LYS A C 1
ATOM 823 O O . LYS A 1 104 ? -8.351 15.691 4.388 1.00 93.94 104 LYS A O 1
ATOM 828 N N . GLN A 1 105 ? -10.577 15.594 4.647 1.00 93.19 105 GLN A N 1
ATOM 829 C CA . GLN A 1 105 ? -10.647 14.133 4.551 1.00 93.19 105 GLN A CA 1
ATOM 830 C C . GLN A 1 105 ? -10.266 13.635 3.156 1.00 93.19 105 GLN A C 1
ATOM 832 O O . GLN A 1 105 ? -9.580 12.621 3.051 1.00 93.19 105 GLN A O 1
ATOM 837 N N . ALA A 1 106 ? -10.630 14.381 2.107 1.00 95.62 106 ALA A N 1
ATOM 838 C CA . ALA A 1 106 ? -10.225 14.063 0.741 1.00 95.62 106 ALA A CA 1
ATOM 839 C C . ALA A 1 106 ? -8.698 14.010 0.582 1.00 95.62 106 ALA A C 1
ATOM 841 O O . ALA A 1 106 ? -8.172 13.120 -0.081 1.00 95.62 106 ALA A O 1
ATOM 842 N N . LEU A 1 107 ? -7.991 14.937 1.238 1.00 94.69 107 LEU A N 1
ATOM 843 C CA . LEU A 1 107 ? -6.533 15.019 1.210 1.00 94.69 107 LEU A CA 1
ATOM 844 C C . LEU A 1 107 ? -5.853 13.993 2.132 1.00 94.69 107 LEU A C 1
ATOM 846 O O . LEU A 1 107 ? -4.819 13.432 1.774 1.00 94.69 107 LEU A O 1
ATOM 850 N N . TYR A 1 108 ? -6.406 13.736 3.321 1.00 93.56 108 TYR A N 1
ATOM 851 C CA . TYR A 1 108 ? -5.789 12.818 4.286 1.00 93.56 108 TYR A CA 1
ATOM 852 C C . TYR A 1 108 ? -6.032 11.342 3.971 1.00 93.56 108 TYR A C 1
ATOM 854 O O . TYR A 1 108 ? -5.186 10.513 4.305 1.00 93.56 108 TYR A O 1
ATOM 862 N N . ALA A 1 109 ? -7.149 10.987 3.335 1.00 94.75 109 ALA A N 1
ATOM 863 C CA . ALA A 1 109 ? -7.477 9.595 3.044 1.00 94.75 109 ALA A CA 1
ATOM 864 C C . ALA A 1 109 ? -6.414 8.876 2.184 1.00 94.75 109 ALA A C 1
ATOM 866 O O . ALA A 1 109 ? -5.974 7.808 2.612 1.00 94.75 109 ALA A O 1
ATOM 867 N N . PRO A 1 110 ? -5.909 9.437 1.065 1.00 96.44 110 PRO A N 1
ATOM 868 C CA . PRO A 1 110 ? -4.822 8.825 0.297 1.00 96.44 110 PRO A CA 1
ATOM 869 C C . PRO A 1 110 ? -3.571 8.571 1.148 1.00 96.44 110 PRO A C 1
ATOM 871 O O . PRO A 1 110 ? -2.978 7.497 1.080 1.00 96.44 110 PRO A O 1
ATOM 874 N N . LEU A 1 111 ? -3.197 9.528 2.005 1.00 94.50 111 LEU A N 1
ATOM 875 C CA . LEU A 1 111 ? -2.040 9.401 2.893 1.00 94.50 111 LEU A CA 1
ATOM 876 C C . LEU A 1 111 ? -2.234 8.278 3.920 1.00 94.50 111 LEU A C 1
ATOM 878 O O . LEU A 1 111 ? -1.339 7.461 4.128 1.00 94.50 111 LEU A O 1
ATOM 882 N N . VAL A 1 112 ? -3.403 8.223 4.559 1.00 94.62 112 VAL A N 1
ATOM 883 C CA . VAL A 1 112 ? -3.745 7.186 5.541 1.00 94.62 112 VAL A CA 1
ATOM 884 C C . VAL A 1 112 ? -3.771 5.811 4.877 1.00 94.62 112 VAL A C 1
ATOM 886 O O . VAL A 1 112 ? -3.177 4.874 5.404 1.00 94.62 112 VAL A O 1
ATOM 889 N N . LEU A 1 113 ? -4.378 5.689 3.695 1.00 96.00 113 LEU A N 1
ATOM 890 C CA . LEU A 1 113 ? -4.383 4.448 2.922 1.00 96.00 113 LEU A CA 1
ATOM 891 C C . LEU A 1 113 ? -2.964 4.015 2.550 1.00 96.00 113 LEU A C 1
ATOM 893 O O . LEU A 1 113 ? -2.628 2.844 2.704 1.00 96.00 113 LEU A O 1
ATOM 897 N N . PHE A 1 114 ? -2.102 4.934 2.117 1.00 96.69 114 PHE A N 1
ATOM 898 C CA . PHE A 1 114 ? -0.706 4.610 1.833 1.00 96.69 114 PHE A CA 1
ATOM 899 C C . PHE A 1 114 ? 0.033 4.111 3.085 1.00 96.69 114 PHE A C 1
ATOM 901 O O . PHE A 1 114 ? 0.670 3.058 3.045 1.00 96.69 114 PHE A O 1
ATOM 908 N N . ILE A 1 115 ? -0.101 4.816 4.217 1.00 95.81 115 ILE A N 1
ATOM 909 C CA . ILE A 1 115 ? 0.481 4.405 5.506 1.00 95.81 115 ILE A CA 1
ATOM 910 C C . ILE A 1 115 ? -0.033 3.025 5.924 1.00 95.81 115 ILE A C 1
ATOM 912 O O . ILE A 1 115 ? 0.736 2.230 6.460 1.00 95.81 115 ILE A O 1
ATOM 916 N N . GLN A 1 116 ? -1.309 2.728 5.674 1.00 96.50 116 GLN A N 1
ATOM 917 C CA . GLN A 1 116 ? -1.888 1.420 5.942 1.00 96.50 116 GLN A CA 1
ATOM 918 C C . GLN A 1 116 ? -1.200 0.334 5.121 1.00 96.50 116 GLN A C 1
ATOM 920 O O . GLN A 1 116 ? -0.652 -0.587 5.716 1.00 96.50 116 GLN A O 1
ATOM 925 N N . HIS A 1 117 ? -1.164 0.455 3.793 1.00 97.00 117 HIS A N 1
ATOM 926 C CA . HIS A 1 117 ? -0.525 -0.544 2.934 1.00 97.00 117 HIS A CA 1
ATOM 927 C C . HIS A 1 117 ? 0.956 -0.737 3.281 1.00 97.00 117 HIS A C 1
ATOM 929 O O . HIS A 1 117 ? 1.407 -1.866 3.488 1.00 97.00 117 HIS A O 1
ATOM 935 N N . PHE A 1 118 ? 1.701 0.363 3.404 1.00 96.31 118 PHE A N 1
ATOM 936 C CA . PHE A 1 118 ? 3.137 0.335 3.653 1.00 96.31 118 PHE A CA 1
ATOM 937 C C . PHE A 1 118 ? 3.475 -0.147 5.068 1.00 96.31 118 PHE A C 1
ATOM 939 O O . PHE A 1 118 ? 4.240 -1.095 5.242 1.00 96.31 118 PHE A O 1
ATOM 946 N N . GLY A 1 119 ? 2.875 0.470 6.089 1.00 97.06 119 GLY A N 1
ATOM 947 C CA . GLY A 1 119 ? 3.125 0.156 7.493 1.00 97.06 119 GLY A CA 1
ATOM 948 C C . GLY A 1 119 ? 2.755 -1.279 7.838 1.00 97.06 119 GLY A C 1
ATOM 949 O O . GLY A 1 119 ? 3.553 -1.987 8.449 1.00 97.06 119 GLY A O 1
ATOM 950 N N . TYR A 1 120 ? 1.581 -1.728 7.392 1.00 97.75 120 TYR A N 1
ATOM 951 C CA . TYR A 1 120 ? 1.131 -3.105 7.579 1.00 97.75 120 TYR A CA 1
ATOM 952 C C . TYR A 1 120 ? 2.068 -4.116 6.917 1.00 97.75 120 TYR A C 1
ATOM 954 O O . TYR A 1 120 ? 2.475 -5.086 7.552 1.00 97.75 120 TYR A O 1
ATOM 962 N N . SER A 1 121 ? 2.468 -3.865 5.671 1.00 97.12 121 SER A N 1
ATOM 963 C CA . SER A 1 121 ? 3.354 -4.764 4.925 1.00 97.12 121 SER A CA 1
ATOM 964 C C . SER A 1 121 ? 4.747 -4.854 5.542 1.00 97.12 121 SER A C 1
ATOM 966 O O . SER A 1 121 ? 5.298 -5.945 5.672 1.00 97.12 121 SER A O 1
ATOM 968 N N . LEU A 1 122 ? 5.298 -3.727 6.001 1.00 96.69 122 LEU A N 1
ATOM 969 C CA . LEU A 1 122 ? 6.565 -3.715 6.729 1.00 96.69 122 LEU A CA 1
ATOM 970 C C . LEU A 1 122 ? 6.460 -4.508 8.040 1.00 96.69 122 LEU A C 1
ATOM 972 O O . LEU A 1 122 ? 7.343 -5.300 8.367 1.00 96.69 122 LEU A O 1
ATOM 976 N N . GLY A 1 123 ? 5.351 -4.336 8.763 1.00 97.12 123 GLY A N 1
ATOM 977 C CA . GLY A 1 123 ? 5.042 -5.107 9.961 1.00 97.12 123 GLY A CA 1
ATOM 978 C C . GLY A 1 123 ? 4.961 -6.608 9.698 1.00 97.12 123 GLY A C 1
ATOM 979 O O . GLY A 1 123 ? 5.546 -7.387 10.445 1.00 97.12 123 GLY A O 1
ATOM 980 N N . LEU A 1 124 ? 4.290 -7.021 8.619 1.00 96.50 124 LEU A N 1
ATOM 981 C CA . LEU A 1 124 ? 4.192 -8.423 8.205 1.00 96.50 124 LEU A CA 1
ATOM 982 C C . LEU A 1 124 ? 5.568 -9.044 7.965 1.00 96.50 124 LEU A C 1
ATOM 984 O O . LEU A 1 124 ? 5.847 -10.119 8.491 1.00 96.50 124 LEU A O 1
ATOM 988 N N . LEU A 1 125 ? 6.436 -8.367 7.208 1.00 95.12 125 LEU A N 1
ATOM 989 C CA . LEU A 1 125 ? 7.796 -8.843 6.937 1.00 95.12 125 LEU A CA 1
ATOM 990 C C . LEU A 1 125 ? 8.585 -9.038 8.236 1.00 95.12 125 LEU A C 1
ATOM 992 O O . LEU A 1 125 ? 9.178 -10.093 8.459 1.00 95.12 125 LEU A O 1
ATOM 996 N N . VAL A 1 126 ? 8.537 -8.049 9.133 1.00 95.88 126 VAL A N 1
ATOM 997 C CA . VAL A 1 126 ? 9.211 -8.131 10.435 1.00 95.88 126 VAL A CA 1
ATOM 998 C C . VAL A 1 126 ? 8.615 -9.236 11.311 1.00 95.88 126 VAL A C 1
ATOM 1000 O O . VAL A 1 126 ? 9.359 -9.973 11.954 1.00 95.88 126 VAL A O 1
ATOM 1003 N N . GLY A 1 127 ? 7.292 -9.382 11.341 1.00 94.06 127 GLY A N 1
ATOM 1004 C CA . GLY A 1 127 ? 6.616 -10.409 12.131 1.00 94.06 127 GLY A CA 1
ATOM 1005 C C . GLY A 1 127 ? 6.861 -11.831 11.625 1.00 94.06 127 GLY A C 1
ATOM 1006 O O . GLY A 1 127 ? 6.872 -12.762 12.423 1.00 94.06 127 GLY A O 1
ATOM 1007 N N . LEU A 1 128 ? 7.114 -12.012 10.325 1.00 90.38 128 LEU A N 1
ATOM 1008 C CA . LEU A 1 128 ? 7.545 -13.301 9.781 1.00 90.38 128 LEU A CA 1
ATOM 1009 C C . LEU A 1 128 ? 8.958 -13.670 10.252 1.00 90.38 128 LEU A C 1
ATOM 1011 O O . LEU A 1 128 ? 9.211 -14.834 10.560 1.00 90.38 128 LEU A O 1
ATOM 1015 N N . LEU A 1 129 ? 9.856 -12.685 10.350 1.00 90.31 129 LEU A N 1
ATOM 1016 C CA . LEU A 1 129 ? 11.244 -12.873 10.790 1.00 90.31 129 LEU A CA 1
ATOM 1017 C C . LEU A 1 129 ? 11.362 -13.074 12.309 1.00 90.31 129 LEU A C 1
ATOM 1019 O O . LEU A 1 129 ? 12.207 -13.840 12.773 1.00 90.31 129 LEU A O 1
ATOM 1023 N N . ARG A 1 130 ? 10.517 -12.408 13.102 1.00 86.56 130 ARG A N 1
ATOM 1024 C CA . ARG A 1 130 ? 10.521 -12.534 14.567 1.00 86.56 130 ARG A CA 1
ATOM 1025 C C . ARG A 1 130 ? 9.875 -13.848 15.004 1.00 86.56 130 ARG A C 1
ATOM 1027 O O . ARG A 1 130 ? 8.818 -14.228 14.506 1.00 86.56 130 ARG A O 1
ATOM 1034 N N . ARG A 1 131 ? 10.514 -14.553 15.945 1.00 69.81 131 ARG A N 1
ATOM 1035 C CA . ARG A 1 131 ? 9.870 -15.678 16.639 1.00 69.81 131 ARG A CA 1
ATOM 1036 C C . ARG A 1 131 ? 8.756 -15.127 17.550 1.00 69.81 131 ARG A C 1
ATOM 1038 O O . ARG A 1 131 ? 8.923 -14.008 18.041 1.00 69.81 131 ARG A O 1
ATOM 1045 N N . PRO A 1 132 ? 7.619 -15.836 17.667 1.00 61.34 132 PRO A N 1
ATOM 1046 C CA . PRO A 1 132 ? 6.530 -15.438 18.554 1.00 61.34 132 PRO A CA 1
ATOM 1047 C C . PRO A 1 132 ? 6.979 -15.405 20.016 1.00 61.34 132 PRO A C 1
ATOM 1049 O O . PRO A 1 132 ? 7.882 -16.199 20.370 1.00 61.34 132 PRO A O 1
#

Sequence (132 aa):
GHRILYAPDVVVWHHRRSRPLAFLRQMFNYGVTRAQVTRMHPGSFDPRHYAFIGAFVVLASLYGLAWQQPTAVPWLLPAALNAAYFGVLGLAGLLVGAQTRSFKQALYAPLVLFIQHFGYSLGLLVGLLRRP

Secondary structure (DSSP, 8-state):
-PPPPP-TT----PPPP-SHHHHHHHHHHHHHHHHHHHHH-GGG--GGGGHHHHHHHHHHHHHHHHHH-TTTS-THHHHHHHHHHHHHHHHHHHHHHHHHT-HHHHHHHHHHHHHHHHHHHHHHHHHHHS--

Organism: NCBI:txid1457918

Radius of gyration: 18.78 Å; chains: 1; bounding box: 46×44×50 Å

Foldseek 3Di:
DDDDDDDPPDDDDDDDDPDLVVLLVVLLQLLLVLLQCCVVPVVSDDCVLCVLVVVVVVLVVLVVCCVVPVPVRPPVVSVVVVVVLLVVLLVVLVVQCVVVVHPVSSVCSSVSVVSNSVSSNNSNVVNNVDDD